Protein AF-A0A914QJC4-F1 (afdb_monomer)

Solvent-accessible surface area (backbone atoms only — not comparable to full-atom values): 5297 Å² total; per-residue (Å²): 136,86,81,79,71,78,68,89,75,69,80,76,79,46,64,52,18,27,34,36,39,33,38,23,85,42,70,70,49,37,50,54,49,41,45,49,72,76,46,91,45,99,53,66,69,48,67,81,34,65,68,82,51,68,69,38,66,25,33,32,36,30,38,57,91,38,41,68,62,50,52,51,50,37,56,76,66,70,49,48,68,46,76,78,35,74,45,69,66,118

Secondary structure (DSSP, 8-state):
-------TT-----TT-EEEEEE--SHHHHHHHHHHHHS--SS-EEEEE---STT--EEEEE-HHHHHHHHHHHHHTT-EEEEEES-TT-

pLDDT: mean 87.26, std 17.33, range [34.06, 98.38]

Structure (mmCIF, N/CA/C/O backbone):
data_AF-A0A914QJC4-F1
#
_entry.id   AF-A0A914QJC4-F1
#
loop_
_atom_site.group_PDB
_atom_site.id
_atom_site.type_symbol
_atom_site.label_atom_id
_atom_site.label_alt_id
_atom_site.label_comp_id
_atom_site.label_asym_id
_atom_site.label_entity_id
_atom_site.label_seq_id
_atom_site.pdbx_PDB_ins_code
_atom_site.Cartn_x
_atom_site.Cartn_y
_atom_site.Cartn_z
_atom_site.occupancy
_atom_site.B_iso_or_equiv
_atom_site.auth_seq_id
_atom_site.auth_comp_id
_atom_site.auth_asym_id
_atom_site.auth_atom_id
_atom_site.pdbx_PDB_model_num
ATOM 1 N N . MET A 1 1 ? 6.782 33.370 -8.164 1.00 34.06 1 MET A N 1
ATOM 2 C CA . MET A 1 1 ? 5.665 32.427 -8.379 1.00 34.06 1 MET A CA 1
ATOM 3 C C . MET A 1 1 ? 6.222 31.293 -9.223 1.00 34.06 1 MET A C 1
ATOM 5 O O . MET A 1 1 ? 6.552 31.546 -10.373 1.00 34.06 1 MET A O 1
ATOM 9 N N . LEU A 1 2 ? 6.484 30.119 -8.640 1.00 37.09 2 LEU A N 1
ATOM 10 C CA . LEU A 1 2 ? 7.060 28.999 -9.389 1.00 37.09 2 LEU A CA 1
ATOM 11 C C . LEU A 1 2 ? 5.915 28.135 -9.921 1.00 37.09 2 LEU A C 1
ATOM 13 O O . LEU A 1 2 ? 5.286 27.394 -9.170 1.00 37.09 2 LEU A O 1
ATOM 17 N N . ASN A 1 3 ? 5.635 28.280 -11.212 1.00 44.38 3 ASN A N 1
ATOM 18 C CA . ASN A 1 3 ? 4.759 27.389 -11.954 1.00 44.38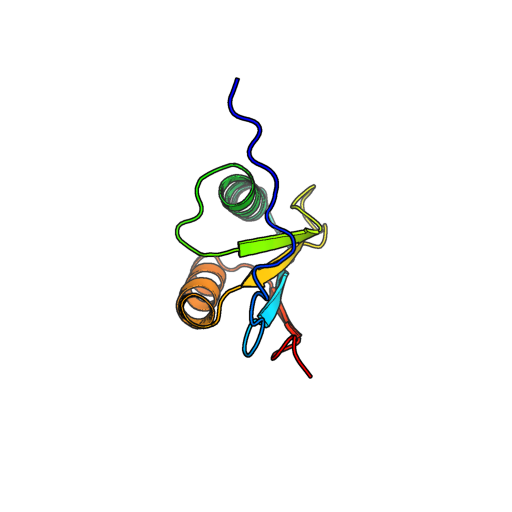 3 ASN A CA 1
ATOM 19 C C . ASN A 1 3 ? 5.563 26.108 -12.214 1.00 44.38 3 ASN A C 1
ATOM 21 O O . ASN A 1 3 ? 6.343 26.042 -13.163 1.00 44.38 3 ASN A O 1
ATOM 25 N N . ARG A 1 4 ? 5.452 25.118 -11.323 1.00 46.75 4 ARG A N 1
ATOM 26 C CA . ARG A 1 4 ? 5.981 23.777 -11.582 1.00 46.75 4 ARG A CA 1
ATOM 27 C C . ARG A 1 4 ? 5.021 23.120 -12.567 1.00 46.75 4 ARG A C 1
ATOM 29 O O . ARG A 1 4 ? 4.071 22.461 -12.164 1.00 46.75 4 ARG A O 1
ATOM 36 N N . GLN A 1 5 ? 5.224 23.408 -13.851 1.00 44.69 5 GLN A N 1
ATOM 37 C CA . GLN A 1 5 ? 4.656 22.611 -14.929 1.00 44.69 5 GLN A CA 1
ATOM 38 C C . GLN A 1 5 ? 5.012 21.156 -14.619 1.00 44.69 5 GLN A C 1
ATOM 40 O O . GLN A 1 5 ? 6.189 20.823 -14.467 1.00 44.69 5 GLN A O 1
ATOM 45 N N . TYR A 1 6 ? 3.989 20.330 -14.416 1.00 48.25 6 TYR A N 1
ATOM 46 C CA . TYR A 1 6 ? 4.154 18.890 -14.469 1.00 48.25 6 TYR A CA 1
ATOM 47 C C . TYR A 1 6 ? 4.675 18.598 -15.872 1.00 48.25 6 TYR A C 1
ATOM 49 O O . TYR A 1 6 ? 4.002 18.884 -16.859 1.00 48.25 6 TYR A O 1
ATOM 57 N N . ASP A 1 7 ? 5.929 18.171 -15.952 1.00 49.19 7 ASP A N 1
ATOM 58 C CA . ASP A 1 7 ? 6.558 17.827 -17.213 1.00 49.19 7 ASP A CA 1
ATOM 59 C C . ASP A 1 7 ? 5.959 16.494 -17.669 1.00 49.19 7 ASP A C 1
ATOM 61 O O . ASP A 1 7 ? 6.365 15.420 -17.224 1.00 49.19 7 ASP A O 1
ATOM 65 N N . GLU A 1 8 ? 4.935 16.580 -18.517 1.00 52.34 8 GLU A N 1
ATOM 66 C CA . GLU A 1 8 ? 4.212 15.452 -19.116 1.00 52.34 8 GLU A CA 1
ATOM 67 C C . GLU A 1 8 ? 5.122 14.555 -19.993 1.00 52.34 8 GLU A C 1
ATOM 69 O O . GLU A 1 8 ? 4.659 13.560 -20.544 1.00 52.34 8 GLU A O 1
ATOM 74 N N . ASN A 1 9 ? 6.424 14.866 -20.114 1.00 47.91 9 ASN A N 1
ATOM 75 C CA . ASN A 1 9 ? 7.387 14.143 -20.949 1.00 47.91 9 ASN A CA 1
ATOM 76 C C . ASN A 1 9 ? 8.409 13.283 -20.193 1.00 47.91 9 ASN A C 1
ATOM 78 O O . ASN A 1 9 ? 9.261 12.661 -20.836 1.00 47.91 9 ASN A O 1
ATOM 82 N N . VAL A 1 10 ? 8.337 13.162 -18.863 1.00 51.81 10 VAL A N 1
ATOM 83 C CA . VAL A 1 10 ? 9.046 12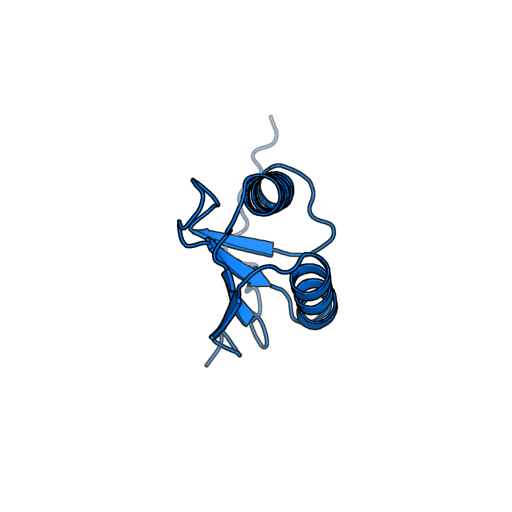.055 -18.204 1.00 51.81 10 VAL A CA 1
ATOM 84 C C . VAL A 1 10 ? 8.227 10.800 -18.454 1.00 51.81 10 VAL A C 1
ATOM 86 O O . VAL A 1 10 ? 7.250 10.536 -17.759 1.00 51.81 10 VAL A O 1
ATOM 89 N N . LYS A 1 11 ? 8.620 10.029 -19.470 1.00 52.47 11 LYS A N 1
ATOM 90 C CA . LYS A 1 11 ? 8.120 8.672 -19.690 1.00 52.47 11 LYS A CA 1
ATOM 91 C C . LYS A 1 11 ? 8.509 7.844 -18.459 1.00 52.47 11 LYS A C 1
ATOM 93 O O . LYS A 1 11 ? 9.602 7.284 -18.409 1.00 52.47 11 LYS A O 1
ATOM 98 N N . ARG A 1 12 ? 7.671 7.865 -17.418 1.00 59.72 12 ARG A N 1
ATOM 99 C CA . ARG A 1 12 ? 7.837 7.005 -16.249 1.00 59.72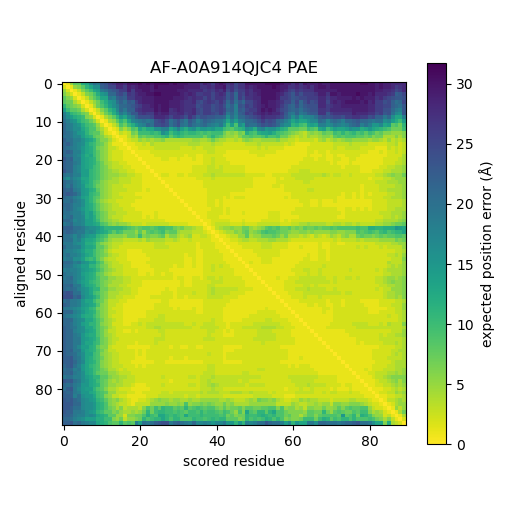 12 ARG A CA 1
ATOM 100 C C . ARG A 1 12 ? 7.720 5.581 -16.764 1.00 59.72 12 ARG A C 1
ATOM 102 O O . ARG A 1 12 ? 6.714 5.221 -17.367 1.00 59.72 12 ARG A O 1
ATOM 109 N N . ASN A 1 13 ? 8.813 4.848 -16.624 1.00 69.25 13 ASN A N 1
ATOM 110 C CA . ASN A 1 13 ? 8.850 3.434 -16.917 1.00 69.25 13 ASN A CA 1
ATOM 111 C C . ASN A 1 13 ? 8.205 2.736 -15.717 1.00 69.25 13 ASN A C 1
ATOM 113 O O . ASN A 1 13 ? 8.783 2.745 -14.632 1.00 69.25 13 ASN A O 1
ATOM 117 N N . TYR A 1 14 ? 6.996 2.221 -15.904 1.00 75.88 14 TYR A N 1
ATOM 118 C CA . TYR A 1 14 ? 6.241 1.492 -14.888 1.00 75.88 14 TYR A CA 1
ATOM 119 C C . TYR A 1 14 ? 6.520 -0.018 -14.932 1.00 75.88 14 TYR A C 1
ATOM 121 O O . TYR A 1 14 ? 5.776 -0.789 -14.325 1.00 75.88 14 TYR A O 1
ATOM 129 N N . ARG A 1 15 ? 7.572 -0.467 -15.636 1.00 77.75 15 ARG A N 1
ATOM 130 C CA . ARG A 1 15 ? 7.999 -1.872 -15.581 1.00 77.75 15 ARG A CA 1
ATOM 131 C C . ARG A 1 15 ? 8.204 -2.311 -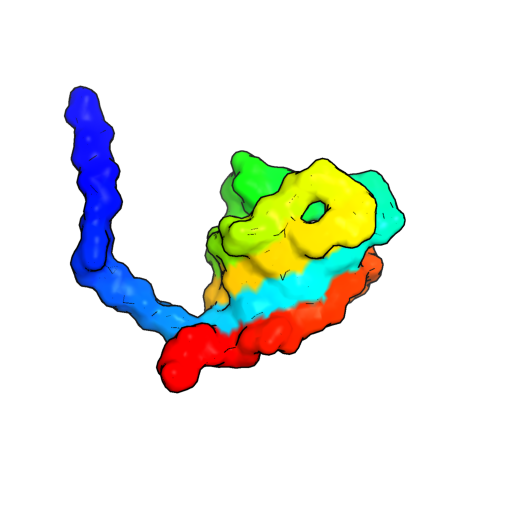14.154 1.00 77.75 15 ARG A C 1
ATOM 133 O O . ARG A 1 15 ? 8.818 -1.597 -13.363 1.00 77.75 15 ARG A O 1
ATOM 140 N N . ASP A 1 16 ? 7.696 -3.501 -13.871 1.00 83.88 16 ASP A N 1
ATOM 141 C CA . ASP A 1 16 ? 7.810 -4.174 -12.581 1.00 83.88 16 ASP A CA 1
ATOM 142 C C . ASP A 1 16 ? 7.116 -3.429 -11.424 1.00 83.88 16 ASP A C 1
ATOM 144 O O . ASP A 1 16 ? 7.149 -3.901 -10.283 1.00 83.88 16 ASP A O 1
ATOM 148 N N . TYR A 1 17 ? 6.455 -2.290 -11.688 1.00 91.56 17 TYR A N 1
ATOM 149 C CA . TYR A 1 17 ? 5.573 -1.683 -10.702 1.00 91.56 17 TYR A CA 1
ATOM 150 C C . TYR A 1 17 ? 4.424 -2.643 -10.441 1.00 91.56 17 TYR A C 1
ATOM 152 O O . TYR A 1 17 ? 3.818 -3.208 -11.358 1.00 91.56 17 TYR A O 1
ATOM 160 N N . LYS A 1 18 ? 4.091 -2.787 -9.163 1.00 93.88 18 LYS A N 1
ATOM 161 C CA . LYS A 1 18 ? 3.002 -3.655 -8.727 1.00 93.88 18 LYS A CA 1
ATOM 162 C C . LYS A 1 18 ? 1.828 -2.809 -8.290 1.00 93.88 18 LYS A C 1
ATOM 164 O O . LYS A 1 18 ? 2.018 -1.835 -7.570 1.00 93.88 18 LYS A O 1
ATOM 169 N N . LEU A 1 19 ? 0.619 -3.218 -8.660 1.00 95.88 19 LEU A N 1
ATOM 170 C CA . LEU A 1 19 ? -0.606 -2.709 -8.052 1.00 95.88 19 LEU A CA 1
ATOM 171 C C . LEU A 1 19 ? -0.963 -3.607 -6.871 1.00 95.88 19 LEU A C 1
ATOM 173 O O . LEU A 1 19 ? 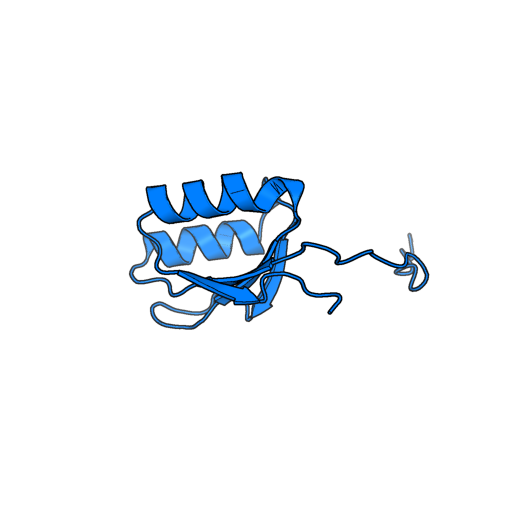-1.261 -4.791 -7.055 1.00 95.88 19 LEU A O 1
ATOM 177 N N . ILE A 1 20 ? -0.957 -3.043 -5.670 1.00 97.44 20 ILE A N 1
ATOM 178 C CA . ILE A 1 20 ? -1.336 -3.733 -4.441 1.00 97.44 20 ILE A CA 1
ATOM 179 C C . ILE A 1 20 ? -2.691 -3.200 -3.987 1.00 97.44 20 ILE A C 1
ATOM 181 O O . ILE A 1 20 ? -2.883 -1.994 -3.836 1.00 97.44 20 ILE A O 1
ATOM 185 N N . ARG A 1 21 ? -3.625 -4.124 -3.754 1.00 98.25 21 ARG A N 1
ATOM 186 C CA . ARG A 1 21 ? -4.928 -3.840 -3.158 1.00 98.25 21 ARG A CA 1
ATOM 187 C C . ARG A 1 21 ? -4.903 -4.234 -1.694 1.00 98.25 21 ARG A C 1
ATOM 189 O O . ARG A 1 21 ? -4.655 -5.395 -1.384 1.00 98.25 21 ARG A O 1
ATOM 196 N N . ILE A 1 22 ? -5.199 -3.289 -0.814 1.00 98.38 22 ILE A N 1
ATOM 197 C CA . ILE A 1 22 ? -5.116 -3.416 0.640 1.00 98.38 22 ILE A CA 1
ATOM 198 C C . ILE A 1 22 ? -6.510 -3.202 1.238 1.00 98.38 22 ILE A C 1
ATOM 200 O O . ILE A 1 22 ? -7.276 -2.363 0.762 1.00 98.38 22 ILE A O 1
ATOM 204 N N . THR A 1 23 ? -6.853 -3.955 2.286 1.00 98.06 23 THR A N 1
ATOM 205 C CA . THR A 1 23 ? -8.100 -3.772 3.047 1.00 98.06 23 THR A CA 1
ATOM 206 C C . THR A 1 23 ? -7.780 -3.525 4.528 1.00 98.06 23 THR A C 1
ATOM 208 O O . THR A 1 23 ? -7.405 -4.460 5.239 1.00 98.06 23 THR A O 1
ATOM 211 N N . PRO A 1 24 ? -7.911 -2.286 5.043 1.00 97.81 24 PRO A N 1
ATOM 212 C CA . PRO A 1 24 ? -7.694 -2.004 6.457 1.00 97.81 24 PRO A CA 1
ATOM 213 C C . PRO A 1 24 ? -8.796 -2.648 7.304 1.00 97.81 24 PRO A C 1
ATOM 215 O O . PRO A 1 24 ? -9.981 -2.472 7.027 1.00 97.81 24 PRO A O 1
ATOM 218 N N . ARG A 1 25 ? -8.417 -3.382 8.355 1.00 97.00 25 ARG A N 1
ATOM 219 C CA . ARG A 1 25 ? -9.357 -4.130 9.213 1.00 97.00 25 ARG A CA 1
ATOM 220 C C . ARG A 1 25 ? -9.697 -3.444 10.537 1.00 97.00 25 ARG A C 1
ATOM 222 O O . ARG A 1 25 ? -10.647 -3.844 11.202 1.00 97.00 25 ARG A O 1
ATOM 229 N N . ASN A 1 26 ? -8.922 -2.442 10.933 1.00 97.56 26 ASN A N 1
ATOM 230 C CA . ASN A 1 26 ? -9.061 -1.723 12.196 1.00 97.56 26 ASN A CA 1
ATOM 231 C C . ASN A 1 26 ? -8.535 -0.278 12.041 1.00 97.56 26 ASN A C 1
ATOM 233 O O . ASN A 1 26 ? -8.068 0.101 10.963 1.00 97.56 26 ASN A O 1
ATOM 237 N N . GLU A 1 27 ? -8.638 0.518 13.107 1.00 97.81 27 GLU A N 1
ATOM 238 C CA . GLU A 1 27 ? -8.221 1.927 13.120 1.00 97.81 27 GLU A CA 1
ATOM 239 C C . GLU A 1 27 ? -6.712 2.089 12.858 1.00 97.81 27 GLU A C 1
ATOM 241 O O . GLU A 1 27 ? -6.327 2.910 12.035 1.00 97.81 27 GLU A O 1
ATOM 246 N N . GLU A 1 28 ? -5.866 1.253 13.471 1.00 97.50 28 GLU A N 1
ATOM 247 C CA . GLU A 1 28 ? -4.401 1.299 13.320 1.00 97.50 28 GLU A CA 1
ATOM 248 C C . GLU A 1 28 ? -3.974 1.071 11.862 1.00 97.50 28 GLU A C 1
ATOM 250 O O . GLU A 1 28 ? -3.195 1.843 11.302 1.00 97.50 28 GLU A O 1
ATOM 255 N N . ASN A 1 29 ? -4.551 0.060 11.212 1.00 97.56 29 ASN A N 1
ATOM 256 C CA . ASN A 1 29 ? -4.356 -0.225 9.795 1.00 97.56 29 ASN A CA 1
ATOM 257 C C . ASN A 1 29 ? -4.768 0.971 8.922 1.00 97.56 29 ASN A C 1
ATOM 259 O O . ASN A 1 29 ? -4.074 1.312 7.964 1.00 97.56 29 ASN A O 1
ATOM 263 N N . LEU A 1 30 ? -5.916 1.588 9.222 1.00 98.12 30 LEU A N 1
ATOM 264 C CA . LEU A 1 30 ? -6.425 2.722 8.456 1.00 98.12 30 LEU A CA 1
ATOM 265 C C . LEU A 1 30 ? -5.549 3.967 8.634 1.00 98.12 30 LEU A C 1
ATOM 267 O O . LEU A 1 30 ? -5.283 4.663 7.654 1.00 98.12 30 LEU A O 1
ATOM 271 N N . ASP A 1 31 ? -5.113 4.249 9.857 1.00 97.69 31 ASP A N 1
ATOM 272 C CA . ASP A 1 31 ? -4.290 5.414 10.170 1.00 97.69 31 ASP A CA 1
ATOM 273 C C . ASP A 1 31 ? -2.892 5.287 9.571 1.00 97.69 31 ASP A C 1
ATOM 275 O O . ASP A 1 31 ? -2.435 6.224 8.923 1.00 97.69 31 ASP A O 1
ATOM 279 N N . TYR A 1 32 ? -2.282 4.100 9.624 1.00 97.25 32 TYR A N 1
ATOM 280 C CA . TYR A 1 32 ? -1.034 3.829 8.911 1.00 97.25 32 TYR A CA 1
ATOM 281 C C . TYR A 1 32 ? -1.146 4.132 7.406 1.00 97.25 32 TYR A C 1
ATOM 283 O O . TYR A 1 32 ? -0.310 4.843 6.846 1.00 97.25 32 TYR A O 1
ATOM 291 N N . LEU A 1 33 ? -2.205 3.655 6.739 1.00 97.81 33 LEU A N 1
ATOM 292 C CA . LEU A 1 33 ? -2.405 3.925 5.310 1.00 97.81 33 LEU A CA 1
ATOM 293 C C . LEU A 1 33 ? -2.656 5.418 5.039 1.00 97.81 33 LEU A C 1
ATOM 295 O O . LEU A 1 33 ? -2.170 5.954 4.041 1.00 97.81 33 LEU A O 1
ATOM 299 N N . LYS A 1 34 ? -3.401 6.113 5.911 1.00 97.75 34 LYS A N 1
ATOM 300 C CA . LYS A 1 34 ? -3.606 7.569 5.806 1.00 97.75 34 LYS A CA 1
ATOM 301 C C . LYS A 1 34 ? -2.301 8.337 5.984 1.00 97.75 34 LYS A C 1
ATOM 303 O O . LYS A 1 34 ? -2.118 9.341 5.298 1.00 97.75 34 LYS A O 1
ATOM 308 N N . ASP A 1 35 ? -1.419 7.888 6.867 1.00 96.88 35 ASP A N 1
ATOM 309 C CA . ASP A 1 35 ? -0.123 8.517 7.099 1.00 96.88 35 ASP A CA 1
ATOM 310 C C . ASP A 1 35 ? 0.785 8.365 5.881 1.00 96.88 35 ASP A C 1
ATOM 312 O O . ASP A 1 35 ? 1.365 9.362 5.450 1.00 96.88 35 ASP A O 1
ATOM 316 N N . LEU A 1 36 ? 0.822 7.181 5.257 1.00 96.38 36 LEU A N 1
ATOM 317 C CA . LEU A 1 36 ? 1.510 6.974 3.975 1.00 96.38 36 LEU A CA 1
ATOM 318 C C . LEU A 1 36 ? 0.964 7.878 2.862 1.00 96.38 36 LEU A C 1
ATOM 320 O O . LEU A 1 36 ? 1.733 8.374 2.044 1.00 96.38 36 LEU A O 1
ATOM 324 N N . PHE A 1 37 ? -0.353 8.101 2.826 1.00 96.25 37 PHE A N 1
ATOM 325 C CA . PHE A 1 37 ? -0.991 8.946 1.814 1.00 96.25 37 PHE A CA 1
ATOM 326 C C . PHE A 1 37 ? -0.759 10.451 2.043 1.00 96.25 37 PHE A C 1
ATOM 328 O O . PHE A 1 37 ? -0.657 11.220 1.089 1.00 96.25 37 PHE A O 1
ATOM 335 N N . ARG A 1 38 ? -0.727 10.901 3.304 1.00 93.62 38 ARG A N 1
ATOM 336 C CA . ARG A 1 38 ? -0.672 12.332 3.668 1.00 93.62 38 ARG A CA 1
ATOM 337 C C . ARG A 1 38 ? 0.741 12.854 3.904 1.00 93.62 38 ARG A C 1
ATOM 339 O O . ARG A 1 38 ? 0.962 14.058 3.780 1.00 93.62 38 ARG A O 1
ATOM 346 N N . SER A 1 39 ? 1.661 11.980 4.296 1.00 87.69 39 SER A N 1
ATOM 347 C CA . SER A 1 39 ? 3.031 12.330 4.676 1.00 87.69 39 SER A CA 1
ATOM 348 C C . SER A 1 39 ? 4.022 11.917 3.591 1.00 87.69 39 SER A C 1
ATOM 350 O O . SER A 1 39 ? 3.669 11.238 2.631 1.00 87.69 39 SER A O 1
ATOM 352 N N . GLN A 1 40 ? 5.290 12.313 3.738 1.00 86.31 40 GLN A N 1
ATOM 353 C CA . GLN A 1 40 ? 6.346 11.697 2.936 1.00 86.31 40 GLN A CA 1
ATOM 354 C C . GLN A 1 40 ? 6.477 10.228 3.342 1.00 86.31 40 GLN A C 1
ATOM 356 O O . GLN A 1 40 ? 7.016 9.914 4.403 1.00 86.31 40 GLN A O 1
ATOM 361 N N . SER A 1 41 ? 5.939 9.355 2.495 1.00 88.81 41 SER A N 1
ATOM 362 C CA . SER A 1 41 ? 6.140 7.913 2.566 1.00 88.81 41 SER A CA 1
ATOM 363 C C . SER A 1 41 ? 7.636 7.581 2.441 1.00 88.81 41 SER A C 1
ATOM 365 O O . SER A 1 41 ? 8.334 8.225 1.653 1.00 88.81 41 SER A O 1
ATOM 367 N N . PRO A 1 42 ? 8.144 6.578 3.182 1.00 92.56 42 PRO A N 1
ATOM 368 C CA . PRO A 1 42 ? 9.495 6.056 2.976 1.00 92.56 42 PRO A CA 1
ATOM 369 C C . PRO A 1 42 ? 9.634 5.256 1.668 1.00 92.56 42 PRO A C 1
ATOM 371 O O . PRO A 1 42 ? 10.753 4.933 1.288 1.00 92.56 42 PRO A O 1
ATOM 374 N N . TYR A 1 43 ? 8.511 4.948 1.013 1.00 95.56 43 TYR A N 1
ATOM 375 C CA . TYR A 1 43 ? 8.404 4.240 -0.264 1.00 95.56 43 TYR A CA 1
ATOM 376 C C . TYR A 1 43 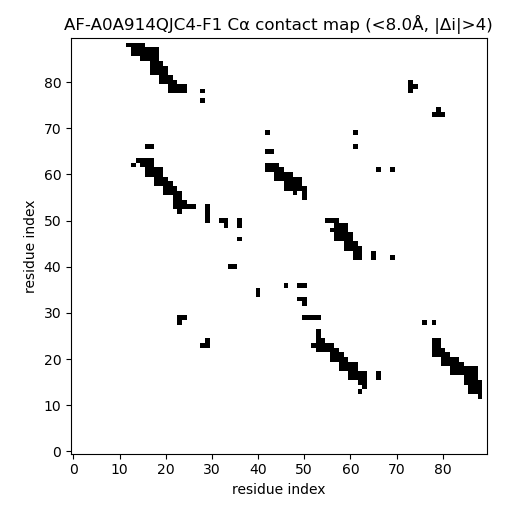? 7.891 5.175 -1.372 1.00 95.56 43 TYR A C 1
ATOM 378 O O . TYR A 1 43 ? 7.080 6.068 -1.093 1.00 95.56 43 TYR A O 1
ATOM 386 N N . GLU A 1 44 ? 8.255 4.921 -2.628 1.00 94.88 44 GLU A N 1
ATOM 387 C CA . GLU A 1 44 ? 7.611 5.518 -3.800 1.00 94.88 44 GLU A CA 1
ATOM 388 C C . GLU A 1 44 ? 6.263 4.831 -4.075 1.00 94.88 44 GLU A C 1
ATOM 390 O O . GLU A 1 44 ? 6.183 3.725 -4.617 1.00 94.88 44 GLU A O 1
ATOM 395 N N . LEU A 1 45 ? 5.189 5.517 -3.669 1.00 95.25 45 LEU A N 1
ATOM 396 C CA . LEU A 1 45 ? 3.805 5.065 -3.786 1.00 95.25 45 LEU A CA 1
ATOM 397 C C . LEU A 1 45 ? 2.980 6.043 -4.622 1.00 95.25 45 LEU A C 1
ATOM 399 O O . LEU A 1 45 ? 3.106 7.259 -4.469 1.00 95.25 45 LEU A O 1
ATOM 403 N N . ASP A 1 46 ? 2.066 5.506 -5.426 1.00 94.81 46 ASP A N 1
ATOM 404 C CA . ASP A 1 46 ? 1.013 6.283 -6.085 1.00 94.81 46 ASP A CA 1
ATOM 405 C C . ASP A 1 46 ? -0.356 5.642 -5.820 1.00 94.81 46 ASP A C 1
ATOM 407 O O . ASP A 1 46 ? -0.607 4.481 -6.150 1.00 94.81 46 ASP A O 1
ATOM 411 N N . PHE A 1 47 ? -1.230 6.381 -5.135 1.00 96.25 47 PHE A N 1
ATOM 412 C CA . PHE A 1 47 ? -2.516 5.880 -4.655 1.00 96.25 47 PHE A CA 1
ATOM 413 C C . PHE A 1 47 ? -3.605 6.111 -5.699 1.00 96.25 47 PHE A C 1
ATOM 415 O O . PHE A 1 47 ? -4.055 7.235 -5.915 1.00 96.25 47 PHE A O 1
ATOM 422 N N . TRP A 1 48 ? -4.097 5.020 -6.279 1.00 96.12 48 TRP A N 1
ATOM 423 C CA . TRP A 1 48 ? -5.212 5.032 -7.226 1.00 96.12 48 TRP A CA 1
ATOM 424 C C . TRP A 1 48 ? -6.554 5.116 -6.505 1.00 96.12 48 TRP A C 1
ATOM 426 O O . TRP A 1 48 ? -7.475 5.798 -6.954 1.00 96.12 48 TRP A O 1
ATOM 436 N N . GLN A 1 49 ? -6.651 4.451 -5.354 1.00 97.62 49 GLN A N 1
ATOM 437 C CA . GLN A 1 49 ? -7.788 4.560 -4.453 1.00 97.62 49 GLN A CA 1
ATOM 438 C C . GLN A 1 49 ? -7.273 4.841 -3.035 1.00 97.62 49 GLN A C 1
ATOM 440 O O . GLN A 1 49 ? -6.778 3.924 -2.379 1.00 97.62 49 GLN A O 1
ATOM 445 N N . PRO A 1 50 ? -7.366 6.094 -2.552 1.00 97.19 50 PRO A N 1
ATOM 446 C CA . PRO A 1 50 ? -6.881 6.471 -1.227 1.00 97.19 50 PRO A CA 1
ATOM 447 C C . PRO A 1 50 ? -7.648 5.798 -0.072 1.00 97.19 50 PRO A C 1
ATOM 449 O O . PRO A 1 50 ? -8.826 5.456 -0.220 1.00 97.19 50 PRO A O 1
ATOM 452 N N . PRO A 1 51 ? -7.033 5.674 1.118 1.00 97.69 51 PRO A N 1
ATOM 453 C CA . PRO A 1 51 ? -7.701 5.171 2.317 1.00 97.69 51 PRO A CA 1
ATOM 454 C C . PRO A 1 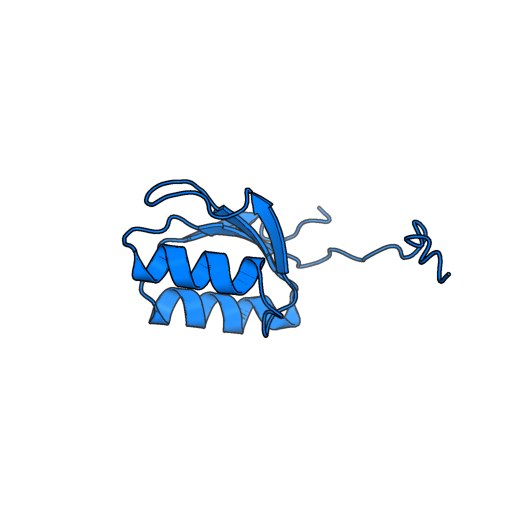51 ? -8.826 6.103 2.777 1.00 97.69 51 PRO A C 1
ATOM 456 O O . PRO A 1 51 ? -8.626 7.302 2.977 1.00 97.69 51 PRO A O 1
ATOM 459 N N . THR A 1 52 ? -10.015 5.537 3.002 1.00 97.56 52 THR A N 1
ATOM 460 C CA . THR A 1 52 ? -11.205 6.299 3.425 1.00 97.56 52 THR A CA 1
ATOM 461 C C . THR A 1 52 ? -11.766 5.824 4.765 1.00 97.56 52 THR A C 1
ATOM 463 O O . THR A 1 52 ? -11.934 6.634 5.675 1.00 97.56 52 THR A O 1
ATOM 466 N N . HIS A 1 53 ? -12.029 4.524 4.909 1.00 98.06 53 HIS A N 1
ATOM 467 C CA . HIS A 1 53 ? -12.627 3.908 6.096 1.00 98.06 53 HIS A CA 1
ATOM 468 C C . HIS A 1 53 ? -12.193 2.440 6.237 1.00 98.06 53 HIS A C 1
ATOM 470 O O . HIS A 1 53 ? -11.681 1.846 5.289 1.00 98.06 53 HIS A O 1
ATOM 476 N N . ILE A 1 54 ? -12.412 1.853 7.417 1.00 98.12 54 ILE A N 1
ATOM 477 C CA . ILE A 1 54 ? -12.178 0.425 7.682 1.00 98.12 54 ILE A CA 1
ATOM 478 C C . ILE A 1 54 ? -13.032 -0.421 6.725 1.00 98.12 54 ILE A C 1
ATOM 480 O O . ILE A 1 54 ? -14.213 -0.141 6.538 1.00 98.12 54 ILE A O 1
ATOM 484 N N . GLY A 1 55 ? -12.436 -1.448 6.119 1.00 97.12 55 GLY A N 1
ATOM 485 C CA . GLY A 1 55 ? -13.065 -2.307 5.112 1.00 97.12 55 GLY A CA 1
ATOM 486 C C . GLY A 1 55 ? -13.127 -1.705 3.702 1.00 97.12 55 GLY A C 1
ATOM 487 O O . GLY A 1 55 ? -13.417 -2.428 2.751 1.00 97.12 55 GLY A O 1
ATOM 488 N N . GLY A 1 56 ? -12.830 -0.412 3.540 1.00 97.31 56 GLY A N 1
ATOM 489 C CA . GLY A 1 56 ? -12.733 0.233 2.234 1.00 97.31 56 GLY A CA 1
ATOM 490 C C . GLY A 1 56 ? -11.446 -0.163 1.512 1.00 97.31 56 GLY A C 1
ATOM 491 O O . GLY A 1 56 ? -10.371 -0.123 2.103 1.00 97.31 56 GLY A O 1
ATOM 492 N N . LEU A 1 57 ? -11.545 -0.523 0.231 1.00 97.56 57 LEU A N 1
ATOM 493 C CA . LEU A 1 57 ? -10.375 -0.896 -0.567 1.00 97.56 57 LEU A CA 1
ATOM 494 C C . LEU A 1 57 ? -9.411 0.283 -0.725 1.00 97.56 57 LEU A C 1
ATOM 496 O O . LEU A 1 57 ? -9.837 1.431 -0.883 1.00 97.56 57 LEU A O 1
ATOM 500 N N . VAL A 1 58 ? -8.122 -0.033 -0.728 1.00 98.19 58 VAL A N 1
ATOM 501 C CA . VAL A 1 58 ? -7.031 0.893 -1.020 1.00 98.19 58 VAL A CA 1
ATOM 502 C C . VAL A 1 58 ? -6.198 0.289 -2.132 1.00 98.19 58 VAL A C 1
ATOM 504 O O . VAL A 1 58 ? -5.689 -0.815 -1.975 1.00 98.19 58 VAL A O 1
ATOM 507 N N . ASP A 1 59 ? -6.067 1.008 -3.237 1.00 98.31 59 ASP A N 1
ATOM 508 C CA . ASP A 1 59 ? -5.274 0.579 -4.385 1.00 98.31 59 ASP A CA 1
ATOM 509 C C . ASP A 1 59 ? -4.077 1.511 -4.511 1.00 98.31 59 ASP A C 1
ATOM 511 O O . ASP A 1 59 ? -4.236 2.733 -4.594 1.00 98.31 59 ASP A O 1
ATOM 515 N N . VAL A 1 60 ? -2.882 0.930 -4.503 1.00 97.31 60 VAL A N 1
ATOM 516 C CA . VAL A 1 60 ? -1.620 1.665 -4.533 1.00 97.31 60 VAL A CA 1
ATOM 517 C C . VAL A 1 60 ? -0.634 0.963 -5.449 1.00 97.31 60 VAL A C 1
ATOM 519 O O . VAL A 1 60 ? -0.479 -0.259 -5.394 1.00 97.31 60 VAL A O 1
ATOM 522 N N . THR A 1 61 ? 0.030 1.727 -6.306 1.00 96.75 61 THR A N 1
ATOM 523 C CA . THR A 1 61 ? 1.173 1.224 -7.059 1.00 96.75 61 THR A CA 1
ATOM 524 C C . THR A 1 61 ? 2.446 1.462 -6.275 1.00 96.75 61 THR A C 1
ATOM 526 O O . THR A 1 61 ? 2.619 2.541 -5.710 1.00 96.75 61 THR A O 1
ATOM 529 N N . VAL A 1 62 ? 3.331 0.473 -6.268 1.00 96.44 62 VAL A N 1
ATOM 530 C CA . VAL A 1 62 ? 4.629 0.534 -5.591 1.00 96.44 62 VAL A CA 1
ATOM 531 C C . VAL A 1 62 ? 5.752 0.337 -6.600 1.00 96.44 62 VAL A C 1
ATOM 533 O O . VAL A 1 62 ? 5.646 -0.523 -7.483 1.00 96.44 62 VAL A O 1
ATOM 536 N N . ALA A 1 63 ? 6.809 1.138 -6.466 1.00 94.62 63 ALA 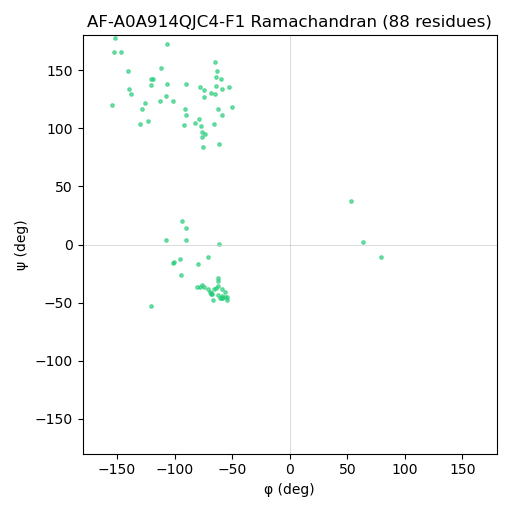A N 1
ATOM 537 C CA . ALA A 1 63 ? 8.011 1.003 -7.277 1.00 94.62 63 ALA A CA 1
ATOM 538 C C . ALA A 1 63 ? 8.719 -0.351 -7.029 1.00 94.62 63 ALA A C 1
ATOM 540 O O . ALA A 1 63 ? 8.652 -0.887 -5.916 1.00 94.62 63 ALA A O 1
ATOM 541 N N . PRO A 1 64 ? 9.409 -0.925 -8.034 1.00 93.38 64 PRO A N 1
ATOM 542 C CA . PRO A 1 64 ? 10.058 -2.234 -7.928 1.00 93.38 64 PRO A CA 1
ATOM 543 C C . PRO A 1 64 ? 11.050 -2.335 -6.764 1.00 93.38 64 PRO A C 1
ATOM 545 O O . PRO A 1 64 ? 11.079 -3.347 -6.064 1.00 93.38 64 PRO A O 1
ATOM 548 N N . GLU A 1 65 ? 11.838 -1.282 -6.537 1.00 95.19 65 GLU A N 1
ATOM 549 C CA . GLU A 1 65 ? 12.833 -1.180 -5.465 1.00 95.19 65 GLU A CA 1
ATOM 550 C C . GLU A 1 65 ? 12.226 -1.252 -4.058 1.00 95.19 65 GLU A C 1
ATOM 552 O O . GLU A 1 65 ? 12.873 -1.752 -3.134 1.00 95.19 65 GLU A O 1
ATOM 557 N N . ASP A 1 66 ? 10.974 -0.820 -3.912 1.00 96.62 66 ASP A N 1
ATOM 558 C CA . ASP A 1 66 ? 10.277 -0.741 -2.632 1.00 96.62 66 ASP A CA 1
ATOM 559 C C . ASP A 1 66 ? 9.293 -1.894 -2.417 1.00 96.62 66 ASP A C 1
ATOM 561 O O . ASP A 1 66 ? 8.876 -2.150 -1.287 1.00 96.62 66 ASP A O 1
ATOM 565 N N . ALA A 1 67 ? 8.930 -2.627 -3.473 1.00 94.44 67 ALA A N 1
ATOM 566 C CA . ALA A 1 67 ? 7.875 -3.634 -3.424 1.00 94.44 67 ALA A CA 1
ATOM 567 C C . ALA A 1 67 ? 8.104 -4.685 -2.324 1.00 94.44 67 ALA A C 1
ATOM 569 O O . ALA A 1 67 ? 7.189 -4.994 -1.560 1.00 94.44 67 ALA A O 1
ATOM 570 N N . ASP A 1 68 ? 9.326 -5.207 -2.201 1.00 95.06 68 ASP A N 1
ATOM 571 C CA . ASP A 1 68 ? 9.643 -6.263 -1.234 1.00 95.06 68 ASP A CA 1
ATOM 572 C C . ASP A 1 68 ? 9.639 -5.763 0.217 1.00 95.06 68 ASP A C 1
ATOM 574 O O . ASP A 1 68 ? 9.219 -6.487 1.125 1.00 95.06 68 ASP A O 1
ATOM 578 N N . ILE A 1 69 ? 10.124 -4.542 0.464 1.00 96.81 69 ILE A N 1
ATOM 579 C CA . ILE A 1 69 ? 10.135 -3.956 1.812 1.00 96.81 69 ILE A CA 1
ATOM 580 C C . ILE A 1 69 ? 8.744 -3.473 2.222 1.00 96.81 69 ILE A C 1
ATOM 582 O O . ILE A 1 69 ? 8.379 -3.622 3.386 1.00 96.81 69 ILE A O 1
ATOM 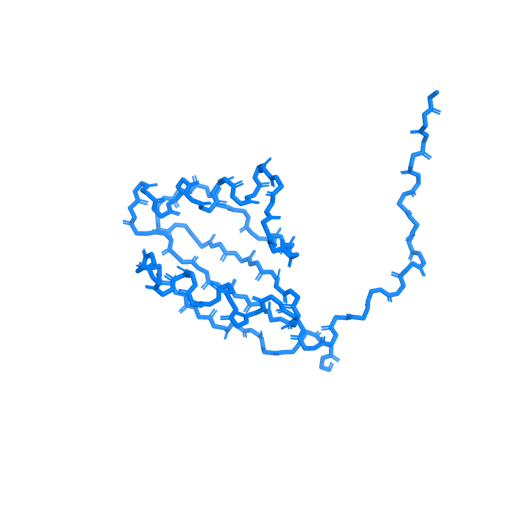586 N N . PHE A 1 70 ? 7.956 -2.964 1.276 1.00 97.12 70 PHE A N 1
ATOM 587 C CA . PHE A 1 70 ? 6.586 -2.533 1.512 1.00 97.12 70 PHE A CA 1
ATOM 588 C C . PHE A 1 70 ? 5.695 -3.727 1.863 1.00 97.12 70 PHE A C 1
ATOM 590 O O . PHE A 1 70 ? 5.029 -3.707 2.893 1.00 97.12 70 PHE A O 1
ATOM 597 N N . VAL A 1 71 ? 5.767 -4.816 1.090 1.00 96.38 71 VAL A N 1
ATOM 598 C CA . VAL A 1 71 ? 5.039 -6.068 1.368 1.00 96.38 71 VAL A CA 1
ATOM 599 C C . VAL A 1 71 ? 5.368 -6.621 2.760 1.00 96.38 71 VAL A C 1
ATOM 601 O O . VAL A 1 71 ? 4.458 -6.942 3.521 1.00 96.38 71 VAL A O 1
ATOM 604 N N . LYS A 1 72 ? 6.650 -6.650 3.149 1.00 97.19 72 LYS A N 1
ATOM 605 C CA . LYS A 1 72 ? 7.055 -7.073 4.503 1.00 97.19 72 LYS A CA 1
ATOM 606 C C . LYS A 1 72 ? 6.506 -6.162 5.600 1.00 97.19 72 LYS A C 1
ATOM 608 O O . LYS A 1 72 ? 6.188 -6.650 6.684 1.00 97.19 72 LYS A O 1
ATOM 613 N N . ASP A 1 73 ? 6.415 -4.855 5.355 1.00 97.00 73 ASP A N 1
ATOM 614 C CA . ASP A 1 73 ? 5.843 -3.923 6.328 1.00 97.00 73 ASP A CA 1
ATOM 615 C C . ASP A 1 73 ? 4.335 -4.157 6.498 1.00 97.00 73 ASP A C 1
ATOM 617 O O . ASP A 1 73 ? 3.860 -4.230 7.635 1.00 97.00 73 ASP A O 1
ATOM 621 N N . LEU A 1 74 ? 3.609 -4.391 5.395 1.00 97.00 74 LEU A N 1
ATOM 622 C CA . LEU A 1 74 ? 2.196 -4.792 5.420 1.00 97.00 74 LEU A CA 1
ATOM 623 C C . LEU A 1 74 ? 1.992 -6.097 6.203 1.00 97.00 74 LEU A C 1
ATOM 625 O O . LEU A 1 74 ? 1.122 -6.149 7.075 1.00 97.00 74 LEU A O 1
ATOM 629 N N . ASP A 1 75 ? 2.828 -7.113 5.958 1.00 96.94 75 ASP A N 1
ATOM 630 C CA . ASP A 1 75 ? 2.806 -8.379 6.702 1.00 96.94 75 ASP A CA 1
ATOM 631 C C . ASP A 1 75 ? 3.040 -8.150 8.205 1.00 96.94 75 ASP A C 1
ATOM 633 O O . ASP A 1 75 ? 2.305 -8.674 9.045 1.00 96.94 75 ASP A O 1
ATOM 637 N N . SER A 1 76 ? 4.040 -7.333 8.563 1.00 96.56 76 SER A N 1
ATOM 638 C CA . SER A 1 76 ? 4.381 -7.037 9.964 1.00 96.56 76 SER A CA 1
ATOM 639 C C . SER A 1 76 ? 3.244 -6.341 10.719 1.00 96.56 76 SER A C 1
ATOM 641 O O . SER A 1 76 ? 3.067 -6.558 11.918 1.00 96.56 76 SER A O 1
ATOM 643 N N . LYS A 1 77 ? 2.451 -5.544 9.995 1.00 94.75 77 LYS A N 1
ATOM 644 C CA . LYS A 1 77 ? 1.269 -4.821 10.480 1.00 94.75 77 LYS A CA 1
ATOM 645 C C . LYS A 1 77 ? -0.019 -5.630 10.350 1.00 94.75 77 LYS A C 1
ATOM 647 O O . LYS A 1 77 ? -1.090 -5.114 10.656 1.00 94.75 77 LYS A O 1
ATOM 652 N N . GLN A 1 78 ? 0.068 -6.886 9.902 1.00 95.38 78 GLN A N 1
ATOM 653 C CA . GLN A 1 78 ? -1.076 -7.783 9.716 1.00 95.38 78 GLN A CA 1
ATOM 654 C C . GLN A 1 78 ? -2.174 -7.146 8.842 1.00 95.38 78 GLN A C 1
ATOM 656 O O . GLN A 1 78 ? -3.373 -7.294 9.097 1.00 95.38 78 GLN A O 1
ATOM 661 N N . LEU A 1 79 ? -1.758 -6.389 7.823 1.00 96.12 79 LEU A N 1
ATOM 662 C CA . LEU A 1 79 ? -2.647 -5.825 6.815 1.00 96.12 79 LEU A CA 1
ATOM 663 C C . LEU A 1 79 ? -3.030 -6.907 5.810 1.00 96.12 79 LEU A C 1
ATOM 665 O O . LEU A 1 79 ? -2.181 -7.636 5.308 1.00 96.12 79 LEU A O 1
ATOM 669 N N . ASP A 1 80 ? -4.312 -6.965 5.469 1.00 93.94 80 ASP A N 1
ATOM 670 C CA . ASP A 1 80 ? -4.752 -7.757 4.330 1.00 93.94 80 ASP A CA 1
ATOM 671 C C . ASP A 1 80 ? -4.383 -7.050 3.042 1.00 93.94 80 ASP A C 1
ATOM 673 O O . ASP A 1 80 ? -4.807 -5.912 2.815 1.00 93.94 80 ASP A O 1
ATOM 677 N N . TYR A 1 81 ? -3.697 -7.757 2.157 1.00 97.25 81 TYR A N 1
ATOM 678 C CA . TYR A 1 81 ? -3.460 -7.280 0.811 1.00 97.25 81 TYR A CA 1
ATOM 679 C C . TYR A 1 81 ? -3.423 -8.423 -0.199 1.00 97.25 81 TYR A C 1
ATOM 681 O O . TYR A 1 81 ? -3.317 -9.602 0.138 1.00 97.25 81 TYR A O 1
ATOM 689 N N . LEU A 1 82 ? -3.506 -8.044 -1.468 1.00 95.81 82 LEU A N 1
ATOM 690 C CA . LEU A 1 82 ? -3.197 -8.895 -2.604 1.00 95.81 82 LEU A CA 1
ATOM 691 C C . LEU A 1 82 ? -2.459 -8.079 -3.665 1.00 95.81 82 LEU A C 1
ATOM 693 O O . LEU A 1 82 ? -2.689 -6.877 -3.814 1.00 95.81 82 LEU A O 1
ATOM 697 N N . VAL A 1 83 ? -1.586 -8.738 -4.422 1.00 93.75 83 VAL A N 1
ATOM 698 C CA . VAL A 1 83 ? -0.968 -8.153 -5.617 1.00 93.75 83 VAL A CA 1
ATOM 699 C C . VAL A 1 83 ? -1.965 -8.308 -6.765 1.00 93.75 83 VAL A C 1
ATOM 701 O O . VAL A 1 83 ? -2.172 -9.412 -7.263 1.00 93.75 83 VAL A O 1
ATOM 704 N N . ALA A 1 84 ? -2.632 -7.216 -7.141 1.00 88.94 84 ALA A N 1
ATOM 705 C CA . ALA A 1 84 ? -3.664 -7.205 -8.176 1.00 88.94 84 ALA A CA 1
ATOM 706 C C . ALA A 1 84 ? -3.056 -7.238 -9.585 1.00 88.94 84 ALA A C 1
ATOM 708 O O . ALA A 1 84 ? -3.599 -7.887 -10.477 1.00 88.94 84 ALA A O 1
ATOM 709 N N . ILE A 1 85 ? -1.924 -6.552 -9.773 1.00 88.44 85 ILE A N 1
ATOM 710 C CA . ILE A 1 85 ? -1.136 -6.542 -11.010 1.00 88.44 85 ILE A CA 1
ATOM 711 C C . ILE A 1 85 ? 0.340 -6.635 -10.620 1.00 88.44 85 ILE A C 1
ATOM 713 O O . ILE A 1 85 ? 0.792 -5.882 -9.762 1.00 88.44 85 ILE A O 1
ATOM 717 N N . ASN A 1 86 ? 1.077 -7.568 -11.226 1.00 78.75 86 ASN A N 1
ATOM 718 C CA . ASN A 1 86 ? 2.483 -7.824 -10.888 1.00 78.75 86 ASN A CA 1
ATOM 719 C C . ASN A 1 86 ? 3.490 -7.092 -11.801 1.00 78.75 86 ASN A C 1
ATOM 721 O O . ASN A 1 86 ? 4.671 -7.067 -11.481 1.00 78.75 86 ASN A O 1
ATOM 725 N N . ASP A 1 87 ? 3.021 -6.530 -12.917 1.00 79.19 87 ASP A N 1
ATOM 726 C CA . ASP A 1 87 ? 3.769 -5.650 -13.825 1.00 79.19 87 ASP A CA 1
ATOM 727 C C . ASP A 1 87 ? 2.754 -4.756 -14.555 1.00 79.19 87 ASP A C 1
ATOM 729 O O . ASP A 1 87 ? 1.834 -5.283 -15.187 1.00 79.19 87 ASP A O 1
ATOM 733 N N . LEU A 1 88 ? 2.857 -3.432 -14.409 1.00 74.44 88 LEU A N 1
ATOM 734 C CA . LEU A 1 88 ? 1.906 -2.470 -14.982 1.00 74.44 88 LEU A CA 1
ATOM 735 C C . LEU A 1 88 ? 2.132 -2.178 -16.475 1.00 74.44 88 LEU A C 1
ATOM 737 O O . LEU A 1 88 ? 1.219 -1.657 -17.111 1.00 74.44 88 LEU A O 1
ATOM 741 N N . GLU A 1 89 ? 3.295 -2.506 -17.048 1.00 74.81 89 GLU A N 1
ATOM 742 C CA . GLU A 1 89 ? 3.640 -2.206 -18.455 1.00 74.81 89 GLU A CA 1
ATOM 743 C C . GLU A 1 89 ? 3.337 -3.339 -19.463 1.00 74.81 89 GLU A C 1
ATOM 745 O O . GLU A 1 89 ? 3.908 -3.337 -20.554 1.00 74.81 89 GLU A O 1
ATOM 750 N N . GLN A 1 90 ? 2.457 -4.294 -19.127 1.00 58.03 90 GLN A N 1
ATOM 751 C CA . GLN A 1 90 ? 2.185 -5.491 -19.956 1.00 58.03 90 GLN A CA 1
ATOM 752 C C . GLN A 1 90 ? 1.901 -5.226 -21.443 1.00 58.03 90 GLN A C 1
ATOM 754 O O . GLN A 1 90 ? 1.114 -4.303 -21.761 1.00 58.03 90 GLN A O 1
#

Radius of gyration: 14.12 Å; Cα contacts (8 Å, |Δi|>4): 144; chains: 1; bounding box: 26×41×34 Å

Nearest PDB structures (foldseek):
  1aye-assembly1_A  TM=9.579E-01  e=1.596E-05  Homo sapiens
  1pyt-assembly1_A  TM=9.268E-01  e=2.163E-05  Bos taurus
  5om9-assembly1_A  TM=9.290E-01  e=2.298E-05  Homo sapiens
  7eqx-assembly2_B  TM=8.480E-01  e=8.184E-06  Aedes aegypti
  2gjf-assembly1_B  TM=8.970E-01  e=5.061E-05  unclassified

InterPro domains:
  IPR003146 Carboxypeptidase, activation peptide [PF02244] (20-89)
  IPR036990 Metallocarboxypeptidase-like, propeptide [G3DSA:3.30.70.340] (11-90)

Foldseek 3Di:
DDPPPPPPPPPPQQFQWWKKKWAAADPVSLVVQVCCVPDVHPFDKDWPDGRDDHRDITIIIGDNVCVVVVVVVCVVVVIDMDGPGRTPPD

Mean predicted aligned error: 6.94 Å

Organism: NCBI:txid227884

Sequence (90 aa):
MLNRQYDENVKRNYRDYKLIRITPRNEENLDYLKDLFRSQSPYELDFWQPPTHIGGLVDVTVAPEDADIFVKDLDSKQLDYLVAINDLEQ